Protein AF-A0A380RDN2-F1 (afdb_monomer_lite)

Foldseek 3Di:
DFFACLLVVLLVLLVVLLVPDDDQFDDVCNLVLVLLVLVLNLVSLVCRVCVVVVHDPLVVSLVSLVVSCVVVVPVLSVVVNVCSVVRVVCSQTDDDDPVLSVLLSVLSNVLSVVLSVLSVDRNSSVVNSLSSQLNNCSSLLNDGPPPSDDDHRDHSVVSNVSSVVSDDPVVCVVRVVVRD

Sequence (180 aa):
MDISYYYHILGNGIVFAKGSQEGRRWKPGEQNRLNAEIVLWSGMIRHIEAEIKGEDNAEEFFEELRDVTYKYRLPYYLKICNMKDDLMIAYPSTECKKEDTDKINDLLRNLLSDLSIAVIDKGGKDQAYRILNVMHNLPKAFYGKDILGGTGRITVQEALEYASLSMTPEMKEKYIDSTF

pLDDT: mean 87.72, std 11.03, range [49.75, 97.75]

Radius of gyration: 15.7 Å; chains: 1; bounding box: 39×27×42 Å

Structure (mmCIF, N/CA/C/O backbone):
data_AF-A0A380RDN2-F1
#
_entry.id   AF-A0A380RDN2-F1
#
loop_
_atom_site.group_PDB
_atom_site.id
_atom_site.type_symbol
_atom_site.label_atom_id
_atom_site.label_alt_id
_atom_site.label_comp_id
_atom_site.label_asym_id
_atom_site.label_entity_id
_atom_site.label_seq_id
_atom_site.pdbx_PDB_ins_code
_atom_site.Cartn_x
_atom_site.Cartn_y
_atom_site.Cartn_z
_atom_site.occupancy
_atom_site.B_iso_or_equiv
_atom_site.auth_seq_id
_atom_site.auth_comp_id
_atom_site.auth_asym_id
_atom_site.auth_atom_id
_atom_site.pdbx_PDB_model_num
ATOM 1 N N . MET A 1 1 ? 15.759 -0.520 -14.317 1.00 51.31 1 MET A N 1
ATOM 2 C CA . MET A 1 1 ? 14.629 -1.387 -13.931 1.00 51.31 1 MET A CA 1
ATOM 3 C C . MET A 1 1 ? 13.392 -0.577 -14.211 1.00 51.31 1 MET A C 1
ATOM 5 O O . MET A 1 1 ? 13.302 0.513 -13.662 1.00 51.31 1 MET A O 1
ATOM 9 N N . ASP A 1 2 ? 12.543 -1.050 -15.113 1.00 57.16 2 ASP A N 1
ATOM 10 C CA . ASP A 1 2 ? 11.291 -0.379 -15.452 1.00 57.16 2 ASP A CA 1
ATOM 11 C C . ASP A 1 2 ? 10.238 -0.808 -14.433 1.00 57.16 2 ASP A C 1
ATOM 13 O O . ASP A 1 2 ? 10.188 -1.977 -14.064 1.00 57.16 2 ASP A O 1
ATOM 17 N N . ILE A 1 3 ? 9.474 0.143 -13.904 1.00 57.75 3 ILE A N 1
ATOM 18 C CA . ILE A 1 3 ? 8.598 -0.088 -12.757 1.00 57.75 3 ILE A CA 1
ATOM 19 C C . ILE A 1 3 ? 7.138 -0.032 -13.194 1.00 57.75 3 ILE A C 1
ATOM 21 O O . ILE A 1 3 ? 6.730 0.888 -13.890 1.00 57.75 3 ILE A O 1
ATOM 25 N N . SER A 1 4 ? 6.341 -0.998 -12.752 1.00 70.88 4 SER A N 1
ATOM 26 C CA . SER A 1 4 ? 4.961 -1.179 -13.193 1.00 70.88 4 SER A CA 1
ATOM 27 C C . SER A 1 4 ? 3.911 -0.270 -12.553 1.00 70.88 4 SER A C 1
ATOM 29 O O . SER A 1 4 ? 4.092 0.377 -11.516 1.00 70.88 4 SER A O 1
ATOM 31 N N . TYR A 1 5 ? 2.738 -0.283 -13.188 1.00 82.62 5 TYR A N 1
ATOM 32 C CA . TYR A 1 5 ? 1.473 0.249 -12.701 1.00 82.62 5 TYR A CA 1
ATOM 33 C C . TYR A 1 5 ? 1.076 -0.276 -11.304 1.00 82.62 5 TYR A C 1
ATOM 35 O O . TYR A 1 5 ? 0.246 0.360 -10.651 1.00 82.62 5 TYR A O 1
ATOM 43 N N . TYR A 1 6 ? 1.671 -1.364 -10.793 1.00 88.94 6 TYR A N 1
ATOM 44 C CA . TYR A 1 6 ? 1.396 -1.887 -9.445 1.00 88.94 6 TYR A CA 1
ATOM 45 C C . TYR A 1 6 ? 1.559 -0.832 -8.342 1.00 88.94 6 TYR A C 1
ATOM 47 O O . TYR A 1 6 ? 0.671 -0.693 -7.501 1.00 88.94 6 TYR A O 1
ATOM 55 N N . TYR A 1 7 ? 2.630 -0.027 -8.359 1.00 89.00 7 TYR A N 1
ATOM 56 C CA . TYR A 1 7 ? 2.825 1.020 -7.344 1.00 89.00 7 TYR A CA 1
ATOM 57 C C . TYR A 1 7 ? 1.771 2.123 -7.431 1.00 89.00 7 TYR A C 1
ATOM 59 O O . TYR A 1 7 ? 1.328 2.630 -6.398 1.00 89.00 7 TYR A O 1
ATOM 67 N N . HIS A 1 8 ? 1.330 2.472 -8.643 1.00 87.50 8 HIS A N 1
ATOM 68 C CA . HIS A 1 8 ? 0.244 3.434 -8.849 1.00 87.50 8 HIS A CA 1
ATOM 69 C C . HIS A 1 8 ? -1.072 2.912 -8.280 1.00 87.50 8 HIS A C 1
ATOM 71 O O . HIS A 1 8 ? -1.784 3.649 -7.591 1.00 87.50 8 HIS A O 1
ATOM 77 N N . ILE A 1 9 ? -1.392 1.641 -8.534 1.00 90.62 9 ILE A N 1
ATOM 78 C CA . ILE A 1 9 ? -2.600 1.010 -8.000 1.00 90.62 9 ILE A CA 1
ATOM 79 C C . ILE A 1 9 ? -2.522 0.940 -6.470 1.00 90.62 9 ILE A C 1
ATOM 81 O O . ILE A 1 9 ? -3.471 1.363 -5.805 1.00 90.62 9 ILE A O 1
ATOM 85 N N . LEU A 1 10 ? -1.391 0.484 -5.921 1.00 92.88 10 LEU A N 1
ATOM 86 C CA . LEU A 1 10 ? -1.145 0.382 -4.482 1.00 92.88 10 LEU A CA 1
ATOM 87 C C . LEU A 1 10 ? -1.293 1.738 -3.787 1.00 92.88 10 LEU A C 1
ATOM 89 O O . LEU A 1 10 ? -2.063 1.873 -2.837 1.00 92.88 10 LEU A O 1
ATOM 93 N N . GLY A 1 11 ? -0.585 2.757 -4.278 1.00 91.12 11 GLY A N 1
ATOM 94 C CA . GLY A 1 11 ? -0.587 4.088 -3.682 1.00 91.12 11 GLY A CA 1
ATOM 95 C C . GLY A 1 11 ? -1.978 4.708 -3.662 1.00 91.12 11 GLY A C 1
ATOM 96 O O . GLY A 1 11 ? -2.429 5.175 -2.618 1.00 91.12 11 GLY A O 1
ATOM 97 N N . ASN A 1 12 ? -2.709 4.650 -4.774 1.00 89.50 12 ASN A N 1
ATOM 98 C CA . ASN A 1 12 ? -4.087 5.133 -4.798 1.00 89.50 12 ASN A CA 1
ATOM 99 C C . ASN A 1 12 ? -5.014 4.312 -3.890 1.00 89.50 12 ASN A C 1
ATOM 101 O O . ASN A 1 12 ? -5.820 4.905 -3.176 1.00 89.50 12 ASN A O 1
ATOM 105 N N . GLY A 1 13 ? -4.891 2.980 -3.874 1.00 93.00 13 GLY A N 1
ATOM 106 C CA . GLY A 1 13 ? -5.657 2.111 -2.977 1.00 93.00 13 GLY A CA 1
ATOM 107 C C . GLY A 1 13 ? -5.516 2.530 -1.513 1.00 93.00 13 GLY A C 1
ATOM 108 O O . GLY A 1 13 ? -6.515 2.737 -0.821 1.00 93.00 13 GLY A O 1
ATOM 109 N N . ILE A 1 14 ? -4.278 2.785 -1.078 1.00 94.38 14 ILE A N 1
ATOM 110 C CA . ILE A 1 14 ? -3.972 3.313 0.257 1.00 94.38 14 ILE A CA 1
ATOM 111 C C . ILE A 1 14 ? -4.623 4.684 0.473 1.00 94.38 14 ILE A C 1
ATOM 113 O O . ILE A 1 14 ? -5.242 4.897 1.515 1.00 94.38 14 ILE A O 1
ATOM 117 N N . VAL A 1 15 ? -4.532 5.613 -0.490 1.00 91.56 15 VAL A N 1
ATOM 118 C CA . VAL A 1 15 ? -5.159 6.945 -0.377 1.00 91.56 15 VAL A CA 1
ATOM 119 C C . VAL A 1 15 ? -6.676 6.839 -0.191 1.00 91.56 15 VAL A C 1
ATOM 121 O O . VAL A 1 15 ? -7.224 7.492 0.702 1.00 91.56 15 VAL A O 1
ATOM 124 N N . PHE A 1 16 ? -7.355 6.011 -0.988 1.00 90.88 16 PHE A N 1
ATOM 125 C CA . PHE A 1 16 ? -8.801 5.809 -0.875 1.00 90.88 16 PHE A CA 1
ATOM 126 C C . PHE A 1 16 ? -9.183 5.176 0.462 1.00 90.88 16 PHE A C 1
ATOM 128 O O . PHE A 1 16 ? -10.088 5.674 1.136 1.00 90.88 16 PHE A O 1
ATOM 135 N N . ALA A 1 17 ? -8.477 4.124 0.880 1.00 92.81 17 ALA A N 1
ATOM 136 C CA . ALA A 1 17 ? -8.725 3.478 2.161 1.00 92.81 17 ALA A CA 1
ATOM 137 C C . ALA A 1 17 ? -8.520 4.456 3.321 1.00 92.81 17 ALA A C 1
ATOM 139 O O . ALA A 1 17 ? -9.406 4.601 4.159 1.00 92.81 17 ALA A O 1
ATOM 140 N N . LYS A 1 18 ? -7.415 5.204 3.327 1.00 91.50 18 LYS A N 1
ATOM 141 C CA . LYS A 1 18 ? -7.112 6.233 4.328 1.00 91.50 18 LYS A CA 1
ATOM 142 C C . LYS A 1 18 ? -8.202 7.304 4.416 1.00 91.50 18 LYS A C 1
ATOM 144 O O . LYS A 1 18 ? -8.614 7.670 5.512 1.00 91.50 18 LYS A O 1
ATOM 149 N N . GLY A 1 19 ? -8.689 7.783 3.270 1.00 88.06 19 GLY A N 1
ATOM 150 C CA . GLY A 1 19 ? -9.759 8.782 3.194 1.00 88.06 19 GLY A CA 1
ATOM 151 C C . GLY A 1 19 ? -11.127 8.279 3.665 1.00 88.06 19 GLY A C 1
ATOM 152 O O . GLY A 1 19 ? -12.013 9.089 3.916 1.00 88.06 19 GLY A O 1
ATOM 153 N N . SER A 1 20 ? -11.299 6.962 3.821 1.00 87.12 20 SER A N 1
ATOM 154 C CA . SER A 1 20 ? -12.549 6.352 4.290 1.00 87.12 20 SER A CA 1
ATOM 155 C C . SER A 1 20 ? -12.692 6.297 5.818 1.00 87.12 20 SER A C 1
ATOM 157 O O . SER A 1 20 ? -13.681 5.755 6.318 1.00 87.12 20 SER A O 1
ATOM 159 N N . GLN A 1 21 ? -11.737 6.863 6.574 1.00 89.31 21 GLN A N 1
ATOM 160 C CA . GLN A 1 21 ? -11.800 6.872 8.034 1.00 89.31 21 GLN A CA 1
ATOM 161 C C . GLN A 1 21 ? -13.020 7.647 8.532 1.00 89.31 21 GLN A C 1
ATOM 163 O O . GLN A 1 21 ? -13.050 8.875 8.538 1.00 89.31 21 GLN A O 1
ATOM 168 N N . GLU A 1 22 ? -14.002 6.919 9.052 1.00 85.69 22 GLU A N 1
ATOM 169 C CA . GLU A 1 22 ? -15.177 7.518 9.674 1.00 85.69 22 GLU A CA 1
ATOM 170 C C . GLU A 1 22 ? -15.395 6.987 11.088 1.00 85.69 22 GLU A C 1
ATOM 172 O O . GLU A 1 22 ? -15.628 5.793 11.291 1.00 85.69 22 GLU A O 1
ATOM 177 N N . GLY A 1 23 ? -15.360 7.892 12.068 1.00 88.44 23 GLY A N 1
ATOM 178 C CA . GLY A 1 23 ? -15.544 7.564 13.480 1.00 88.44 23 GLY A CA 1
ATOM 179 C C . GLY A 1 23 ? -14.433 6.681 14.065 1.00 88.44 23 GLY A C 1
ATOM 180 O O . GLY A 1 23 ? -13.505 6.254 13.384 1.00 88.44 23 GLY A O 1
ATOM 181 N N . ARG A 1 24 ? -14.542 6.395 15.368 1.00 87.88 24 ARG A N 1
ATOM 182 C CA . ARG A 1 24 ? -13.543 5.605 16.121 1.00 87.88 24 ARG A CA 1
ATOM 183 C C . ARG A 1 24 ? -13.769 4.094 16.073 1.00 87.88 24 ARG A C 1
ATOM 185 O O . ARG A 1 24 ? -12.909 3.323 16.472 1.00 87.88 24 ARG A O 1
ATOM 192 N N . ARG A 1 25 ? -14.954 3.656 15.643 1.00 90.19 25 ARG A N 1
ATOM 193 C CA . ARG A 1 25 ? -15.336 2.238 15.585 1.00 90.19 25 ARG A CA 1
ATOM 194 C C . ARG A 1 25 ? -15.445 1.781 14.144 1.00 90.19 25 ARG A C 1
ATOM 196 O O . ARG A 1 25 ? -15.769 2.575 13.262 1.00 90.19 25 ARG A O 1
ATOM 203 N N . TRP A 1 26 ? -15.201 0.499 13.922 1.00 93.69 26 TRP A N 1
ATOM 204 C CA . TRP A 1 26 ? -15.409 -0.143 12.634 1.00 93.69 26 TRP A CA 1
ATOM 205 C C . TRP A 1 26 ? -16.878 -0.081 12.218 1.00 93.69 26 TRP A C 1
ATOM 207 O O . TRP A 1 26 ? -17.770 -0.444 12.990 1.00 93.69 26 TRP A O 1
ATOM 217 N N . LYS A 1 27 ? -17.137 0.366 10.991 1.00 91.75 27 LYS A N 1
ATOM 218 C CA . LYS A 1 27 ? -18.449 0.209 10.368 1.00 91.75 27 LYS A CA 1
ATOM 219 C C . LYS A 1 27 ? -18.661 -1.253 9.956 1.00 91.75 27 LYS A C 1
ATOM 221 O O . LYS A 1 27 ? -17.687 -1.959 9.674 1.00 91.75 27 LYS A O 1
ATOM 226 N N . PRO A 1 28 ? -19.919 -1.719 9.867 1.00 88.25 28 PRO A N 1
ATOM 227 C CA . PRO A 1 28 ? -20.215 -3.043 9.333 1.00 88.25 28 PRO A CA 1
ATOM 228 C C . PRO A 1 28 ? -19.543 -3.262 7.971 1.00 88.25 28 PRO A C 1
ATOM 230 O O . PRO A 1 28 ? -19.697 -2.453 7.060 1.00 88.25 28 PRO A O 1
ATOM 233 N N . GLY A 1 29 ? -18.766 -4.340 7.849 1.00 89.88 29 GLY A N 1
ATOM 234 C CA . GLY A 1 29 ? -18.061 -4.704 6.616 1.00 89.88 29 GLY A CA 1
ATOM 235 C C . GLY A 1 29 ? -16.766 -3.933 6.329 1.00 89.88 29 GLY A C 1
ATOM 236 O O . GLY A 1 29 ? -16.000 -4.384 5.484 1.00 89.88 29 GLY A O 1
ATOM 237 N N . GLU A 1 30 ? -16.467 -2.841 7.043 1.00 93.44 30 GLU A N 1
ATOM 238 C CA . GLU A 1 30 ? -15.243 -2.046 6.842 1.00 93.44 30 GLU A CA 1
ATOM 239 C C . GLU A 1 30 ? -13.983 -2.874 7.100 1.00 93.44 30 GLU A C 1
ATOM 241 O O . GLU A 1 30 ? -13.085 -2.875 6.263 1.00 93.44 30 GLU A O 1
ATOM 246 N N . GLN A 1 31 ? -13.954 -3.626 8.208 1.00 93.94 31 GLN A N 1
ATOM 247 C CA . GLN A 1 31 ? -12.843 -4.528 8.534 1.00 93.94 31 GLN A CA 1
ATOM 248 C C . GLN A 1 31 ? -12.632 -5.574 7.442 1.00 93.94 31 GLN A C 1
ATOM 250 O O . GLN A 1 31 ? -11.523 -5.738 6.954 1.00 93.94 31 GLN A O 1
ATOM 255 N N . ASN A 1 32 ? -13.700 -6.256 7.020 1.00 94.31 32 ASN A N 1
ATOM 256 C CA . ASN A 1 32 ? -13.610 -7.324 6.021 1.00 94.31 32 ASN A CA 1
ATOM 257 C C . ASN A 1 32 ? -13.143 -6.795 4.660 1.00 94.31 32 ASN A C 1
ATOM 259 O O . ASN A 1 32 ? -12.331 -7.438 3.994 1.00 94.31 32 ASN A O 1
ATOM 263 N N . ARG A 1 33 ? -13.648 -5.620 4.265 1.00 95.62 33 ARG A N 1
ATOM 264 C CA . ARG A 1 33 ? -13.226 -4.910 3.056 1.00 95.62 33 ARG A CA 1
ATOM 265 C C . ARG A 1 33 ? -11.744 -4.562 3.131 1.00 95.62 33 ARG A C 1
ATOM 267 O O . ARG A 1 33 ? -10.997 -4.963 2.248 1.00 95.62 33 ARG A O 1
ATOM 274 N N . LEU A 1 34 ? -11.326 -3.866 4.189 1.00 96.06 34 LEU A N 1
ATOM 275 C CA . LEU A 1 34 ? -9.943 -3.424 4.348 1.00 96.06 34 LEU A CA 1
ATOM 276 C C . LEU A 1 34 ? -8.985 -4.617 4.450 1.00 96.06 34 LEU A C 1
ATOM 278 O O . LEU A 1 34 ? -7.930 -4.600 3.835 1.00 96.06 34 LEU A O 1
ATOM 282 N N . ASN A 1 35 ? -9.379 -5.692 5.135 1.00 95.88 35 ASN A N 1
ATOM 283 C CA . ASN A 1 35 ? -8.605 -6.930 5.192 1.00 95.88 35 ASN A CA 1
ATOM 284 C C . ASN A 1 35 ? -8.393 -7.549 3.801 1.00 95.88 35 ASN A C 1
ATOM 286 O O . ASN A 1 35 ? -7.296 -7.993 3.485 1.00 95.88 35 ASN A O 1
ATOM 290 N N . ALA A 1 36 ? -9.419 -7.553 2.946 1.00 96.38 36 ALA A N 1
ATOM 291 C CA . ALA A 1 36 ? -9.275 -8.043 1.577 1.00 96.38 36 ALA A CA 1
ATOM 292 C C . ALA A 1 36 ? -8.371 -7.145 0.721 1.00 96.38 36 ALA A C 1
ATOM 294 O O . ALA A 1 36 ? -7.580 -7.656 -0.067 1.00 96.38 36 ALA A O 1
ATOM 295 N N . GLU A 1 37 ? -8.444 -5.824 0.901 1.00 96.81 37 GLU A N 1
ATOM 296 C CA . GLU A 1 37 ? -7.511 -4.903 0.247 1.00 96.81 37 GLU A CA 1
ATOM 297 C C . GLU A 1 37 ? -6.070 -5.109 0.721 1.00 96.81 37 GLU A C 1
ATOM 299 O O . GLU A 1 37 ? -5.168 -5.118 -0.104 1.00 96.81 37 GLU A O 1
ATOM 304 N N . ILE A 1 38 ? -5.837 -5.355 2.013 1.00 97.06 38 ILE A N 1
ATOM 305 C CA . ILE A 1 38 ? -4.498 -5.648 2.554 1.00 97.06 38 ILE A CA 1
ATOM 306 C C . ILE A 1 38 ? -3.911 -6.914 1.931 1.00 97.06 38 ILE A C 1
ATOM 308 O O . ILE A 1 38 ? -2.729 -6.934 1.583 1.00 97.06 38 ILE A O 1
ATOM 312 N N . VAL A 1 39 ? -4.722 -7.962 1.765 1.00 96.50 39 VAL A N 1
ATOM 313 C CA . VAL A 1 39 ? -4.302 -9.188 1.070 1.00 96.50 39 VAL A CA 1
ATOM 314 C C . VAL A 1 39 ? -3.912 -8.877 -0.374 1.00 96.50 39 VAL A C 1
ATOM 316 O O . VAL A 1 39 ? -2.831 -9.274 -0.804 1.00 96.50 39 VAL A O 1
ATOM 319 N N . LEU A 1 40 ? -4.741 -8.113 -1.089 1.00 96.69 40 LEU A N 1
ATOM 320 C CA . LEU A 1 40 ? -4.465 -7.686 -2.460 1.00 96.69 40 LEU A CA 1
ATOM 321 C C . LEU A 1 40 ? -3.172 -6.853 -2.552 1.00 96.69 40 LEU A C 1
ATOM 323 O O . LEU A 1 40 ? -2.323 -7.123 -3.394 1.00 96.69 40 LEU A O 1
ATOM 327 N N . TRP A 1 41 ? -2.979 -5.869 -1.672 1.00 97.25 41 TRP A N 1
ATOM 328 C CA . TRP A 1 41 ? -1.773 -5.033 -1.622 1.00 97.25 41 TRP A CA 1
ATOM 329 C C . TRP A 1 41 ? -0.517 -5.835 -1.285 1.00 97.25 41 TRP A C 1
ATOM 331 O O . TRP A 1 41 ? 0.546 -5.584 -1.847 1.00 97.25 41 TRP A O 1
ATOM 341 N N . SER A 1 42 ? -0.635 -6.830 -0.406 1.00 95.69 42 SER A N 1
ATOM 342 C CA . SER A 1 42 ? 0.468 -7.752 -0.116 1.00 95.69 42 SER A CA 1
ATOM 343 C C . SER A 1 42 ? 0.802 -8.608 -1.342 1.00 95.69 42 SER A C 1
ATOM 345 O O . SER A 1 42 ? 1.975 -8.859 -1.613 1.00 95.69 42 SER A O 1
ATOM 347 N N . GLY A 1 43 ? -0.214 -9.006 -2.116 1.00 93.88 43 GLY A N 1
ATOM 348 C CA . GLY A 1 43 ? -0.058 -9.626 -3.432 1.00 93.88 43 GLY A CA 1
ATOM 349 C C . GLY A 1 43 ? 0.656 -8.719 -4.434 1.00 93.88 43 GLY A C 1
ATOM 350 O O . GLY A 1 43 ? 1.593 -9.173 -5.079 1.00 93.88 43 GLY A O 1
ATOM 351 N N . MET A 1 44 ? 0.312 -7.425 -4.495 1.00 92.88 44 MET A N 1
ATOM 352 C CA . MET A 1 44 ? 0.979 -6.456 -5.382 1.00 92.88 44 MET A CA 1
ATOM 353 C C . MET A 1 44 ? 2.489 -6.393 -5.153 1.00 92.88 44 MET A C 1
ATOM 355 O O . MET A 1 44 ? 3.235 -6.348 -6.124 1.00 92.88 44 MET A O 1
ATOM 359 N N . ILE A 1 45 ? 2.957 -6.425 -3.898 1.00 92.31 45 ILE A N 1
ATOM 360 C CA . ILE A 1 45 ? 4.402 -6.457 -3.616 1.00 92.31 45 ILE A CA 1
ATOM 361 C C . ILE A 1 45 ? 5.052 -7.710 -4.213 1.00 92.31 45 ILE A C 1
ATOM 363 O O . ILE A 1 45 ? 6.122 -7.609 -4.805 1.00 92.31 45 ILE A O 1
ATOM 367 N N . ARG A 1 46 ? 4.396 -8.875 -4.137 1.00 91.00 46 ARG A N 1
ATOM 368 C CA . ARG A 1 46 ? 4.907 -10.107 -4.763 1.00 91.00 46 ARG A CA 1
ATOM 369 C C . ARG A 1 46 ? 4.939 -10.006 -6.287 1.00 91.00 46 ARG A C 1
ATOM 371 O O . ARG A 1 46 ? 5.918 -10.426 -6.893 1.00 91.00 46 ARG A O 1
ATOM 378 N N . HIS A 1 47 ? 3.899 -9.432 -6.892 1.00 90.50 47 HIS A N 1
ATOM 379 C CA . HIS A 1 47 ? 3.830 -9.216 -8.342 1.00 90.50 47 HIS A CA 1
ATOM 380 C C . HIS A 1 47 ? 4.925 -8.261 -8.827 1.00 90.50 47 HIS A C 1
ATOM 382 O O . HIS A 1 47 ? 5.571 -8.540 -9.831 1.00 90.50 47 HIS A O 1
ATOM 388 N N . ILE A 1 48 ? 5.216 -7.200 -8.065 1.00 88.00 48 ILE A N 1
ATOM 389 C CA . ILE A 1 48 ? 6.361 -6.315 -8.320 1.00 88.00 48 ILE A CA 1
ATOM 390 C C . ILE A 1 48 ? 7.671 -7.113 -8.301 1.00 88.00 48 ILE A C 1
ATOM 392 O O . ILE A 1 48 ? 8.487 -6.987 -9.206 1.00 88.00 48 ILE A O 1
ATOM 396 N N . GLU A 1 49 ? 7.895 -7.956 -7.294 1.00 87.25 49 GLU A N 1
ATOM 397 C CA . GLU A 1 49 ? 9.130 -8.744 -7.195 1.00 87.25 49 GLU A CA 1
ATOM 398 C C . GLU A 1 49 ? 9.290 -9.790 -8.301 1.00 87.25 49 GLU A C 1
ATOM 400 O O . GLU A 1 49 ? 10.416 -10.061 -8.722 1.00 87.25 49 GLU A O 1
ATOM 405 N N . ALA A 1 50 ? 8.186 -10.389 -8.747 1.00 88.00 50 ALA A N 1
ATOM 406 C CA . ALA A 1 50 ? 8.157 -11.307 -9.880 1.00 88.00 50 ALA A CA 1
ATOM 407 C C . ALA A 1 50 ? 8.512 -10.569 -11.182 1.00 88.00 50 ALA A C 1
ATOM 409 O O . ALA A 1 50 ? 9.422 -10.979 -11.903 1.00 88.00 50 ALA A O 1
ATOM 410 N N . GLU A 1 51 ? 7.902 -9.408 -11.417 1.00 84.25 51 GLU A N 1
ATOM 411 C CA . GLU A 1 51 ? 8.175 -8.583 -12.596 1.00 84.25 51 GLU A CA 1
ATOM 412 C C . GLU A 1 51 ? 9.634 -8.115 -12.652 1.00 84.25 51 GLU A C 1
ATOM 414 O O . GLU A 1 51 ? 10.274 -8.175 -13.702 1.00 84.25 51 GLU A O 1
ATOM 419 N N . ILE A 1 52 ? 10.218 -7.746 -11.507 1.00 81.38 52 ILE A N 1
ATOM 420 C CA . ILE A 1 52 ? 11.643 -7.398 -11.395 1.00 81.38 52 ILE A CA 1
ATOM 421 C C . ILE A 1 52 ? 12.557 -8.556 -11.838 1.00 81.38 52 ILE A C 1
ATOM 423 O O . ILE A 1 52 ? 13.660 -8.318 -12.337 1.00 81.38 52 ILE A O 1
ATOM 427 N N . LYS A 1 53 ? 12.115 -9.807 -11.670 1.00 84.94 53 LYS A N 1
ATOM 428 C CA . LYS A 1 53 ? 12.825 -11.016 -12.120 1.00 84.94 53 LYS A CA 1
ATOM 429 C C . LYS A 1 53 ? 12.520 -11.388 -13.577 1.00 84.94 53 LYS A C 1
ATOM 431 O O . LYS A 1 53 ? 13.120 -12.334 -14.083 1.00 84.94 53 LYS A O 1
ATOM 436 N N . GLY A 1 54 ? 11.649 -10.639 -14.255 1.00 83.31 54 GLY A N 1
ATOM 437 C CA . GLY A 1 54 ? 11.218 -10.894 -15.629 1.00 83.31 54 GLY A CA 1
ATOM 438 C C . GLY A 1 54 ? 10.046 -11.871 -15.749 1.00 83.31 54 GLY A C 1
ATOM 439 O O . GLY A 1 54 ? 9.836 -12.421 -16.827 1.00 83.31 54 GLY A O 1
ATOM 440 N N . GLU A 1 55 ? 9.306 -12.112 -14.665 1.00 85.81 55 GLU A N 1
ATOM 441 C CA . GLU A 1 55 ? 8.098 -12.942 -14.660 1.00 85.81 55 GLU A CA 1
ATOM 442 C C . GLU A 1 55 ? 6.854 -12.061 -14.869 1.00 85.81 55 GLU A C 1
ATOM 444 O O . GLU A 1 55 ? 6.660 -11.080 -14.152 1.00 85.81 55 GLU A O 1
ATOM 449 N N . ASP A 1 56 ? 6.004 -12.404 -15.842 1.00 82.88 56 ASP A N 1
ATOM 450 C CA . ASP A 1 56 ? 4.747 -11.691 -16.103 1.00 82.88 56 ASP A CA 1
ATOM 451 C C . ASP A 1 56 ? 3.559 -12.429 -15.472 1.00 82.88 56 ASP A C 1
ATOM 453 O O . ASP A 1 56 ? 3.110 -13.456 -15.982 1.00 82.88 56 ASP A O 1
ATOM 457 N N . ASN A 1 57 ? 3.049 -11.870 -14.372 1.00 86.38 57 ASN A N 1
ATOM 458 C CA . ASN A 1 57 ? 1.860 -12.351 -13.659 1.00 86.38 57 ASN A CA 1
ATOM 459 C C . ASN A 1 57 ? 0.708 -11.326 -13.706 1.00 86.38 57 ASN A C 1
ATOM 461 O O . ASN A 1 57 ? -0.169 -11.319 -12.839 1.00 86.38 57 ASN A O 1
ATOM 465 N N . ALA A 1 58 ? 0.692 -10.440 -14.710 1.00 87.38 58 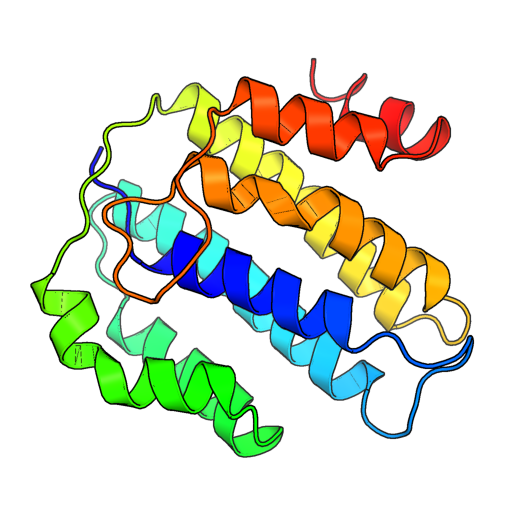ALA A N 1
ATOM 466 C CA . ALA A 1 58 ? -0.308 -9.378 -14.822 1.00 87.38 58 ALA A CA 1
ATOM 467 C C . ALA A 1 58 ? -1.747 -9.917 -14.842 1.00 87.38 58 ALA A C 1
ATOM 469 O O . ALA A 1 58 ? -2.625 -9.366 -14.179 1.00 87.38 58 ALA A O 1
ATOM 470 N N . GLU A 1 59 ? -2.000 -11.002 -15.580 1.00 90.62 59 GLU A N 1
ATOM 471 C CA . GLU A 1 59 ? -3.331 -11.619 -15.657 1.00 90.62 59 GLU A CA 1
ATOM 472 C C . GLU A 1 59 ? -3.835 -12.080 -14.287 1.00 90.62 59 GLU A C 1
ATOM 474 O O . GLU A 1 59 ? -4.936 -11.700 -13.887 1.00 90.62 59 GLU A O 1
ATOM 479 N N . GLU A 1 60 ? -3.003 -12.814 -13.542 1.00 92.25 60 GLU A N 1
ATOM 480 C CA . GLU A 1 60 ? -3.321 -13.282 -12.188 1.00 92.25 60 GLU A CA 1
ATOM 481 C C . GLU A 1 60 ? -3.654 -12.099 -11.271 1.00 92.25 60 GLU A C 1
ATOM 483 O O . GLU A 1 60 ? -4.692 -12.087 -10.607 1.00 92.25 60 GLU A O 1
ATOM 488 N N . PHE A 1 61 ? -2.834 -11.045 -11.296 1.00 93.12 61 PHE A N 1
ATOM 489 C CA . PHE A 1 61 ? -3.102 -9.837 -10.522 1.00 93.12 61 PHE A CA 1
ATOM 490 C C . PHE A 1 61 ? -4.453 -9.192 -10.874 1.00 93.12 61 PHE A C 1
ATOM 492 O O . PHE A 1 61 ? -5.204 -8.782 -9.984 1.00 93.12 61 PHE A O 1
ATOM 499 N N . PHE A 1 62 ? -4.785 -9.064 -12.162 1.00 94.12 62 PHE A N 1
ATOM 500 C CA . PHE A 1 62 ? -6.048 -8.447 -12.573 1.00 94.12 62 PHE A CA 1
ATOM 501 C C . PHE A 1 62 ? -7.266 -9.316 -12.232 1.00 94.12 62 PHE A C 1
ATOM 503 O O . PHE A 1 62 ? -8.347 -8.763 -12.001 1.00 94.12 62 PHE A O 1
ATOM 510 N N . GLU A 1 63 ? -7.121 -10.638 -12.161 1.00 95.19 63 GLU A N 1
ATOM 511 C CA . GLU A 1 63 ? -8.145 -11.536 -11.618 1.00 95.19 63 GLU A CA 1
ATOM 512 C C . GLU A 1 63 ? -8.352 -11.294 -10.116 1.00 95.19 63 GLU A C 1
ATOM 514 O O . GLU A 1 63 ? -9.475 -10.989 -9.701 1.00 95.19 63 GLU A O 1
ATOM 519 N N . GLU A 1 64 ? -7.276 -11.284 -9.318 1.00 95.31 64 GLU A N 1
ATOM 520 C CA . GLU A 1 64 ? -7.327 -10.965 -7.881 1.00 95.31 64 GLU A CA 1
ATOM 521 C C . GLU A 1 64 ? -7.968 -9.585 -7.626 1.00 95.31 64 GLU A C 1
ATOM 523 O O . GLU A 1 64 ? -8.829 -9.418 -6.750 1.00 95.31 64 GLU A O 1
ATOM 528 N N . LEU A 1 65 ? -7.586 -8.581 -8.423 1.00 96.06 65 LEU A N 1
ATOM 529 C CA . LEU A 1 65 ? -8.125 -7.225 -8.353 1.00 96.06 65 LEU A CA 1
ATOM 530 C C . LEU A 1 65 ? -9.628 -7.209 -8.646 1.00 96.06 65 LEU A C 1
ATOM 532 O O . LEU A 1 65 ? -10.385 -6.566 -7.909 1.00 96.06 65 LEU A O 1
ATOM 536 N N . ARG A 1 66 ? -10.085 -7.902 -9.698 1.00 96.69 66 ARG A N 1
ATOM 537 C CA . ARG A 1 66 ? -11.511 -7.989 -10.059 1.00 96.69 66 ARG A CA 1
ATOM 538 C C . ARG A 1 66 ? -12.321 -8.639 -8.947 1.00 96.69 66 ARG A C 1
ATOM 540 O O . ARG A 1 66 ? -13.362 -8.093 -8.578 1.00 96.69 66 ARG A O 1
ATOM 547 N N . ASP A 1 67 ? -11.834 -9.731 -8.374 1.00 96.00 67 ASP A N 1
ATOM 548 C CA . ASP A 1 67 ? -12.528 -10.453 -7.308 1.00 96.00 67 ASP A CA 1
ATOM 549 C C . ASP A 1 67 ? -12.783 -9.562 -6.089 1.00 96.00 67 ASP A C 1
ATOM 551 O O . ASP A 1 67 ? -13.921 -9.438 -5.616 1.00 96.00 67 ASP A O 1
ATOM 555 N N . VAL A 1 68 ? -11.749 -8.861 -5.613 1.00 96.25 68 VAL A N 1
ATOM 556 C CA . VAL A 1 68 ? -11.878 -7.916 -4.493 1.00 96.25 68 VAL A CA 1
ATOM 557 C C . VAL A 1 68 ? -12.788 -6.743 -4.870 1.00 96.25 68 VAL A C 1
ATOM 559 O O . VAL A 1 68 ? -13.658 -6.348 -4.083 1.00 96.25 68 VAL A O 1
ATOM 562 N N . THR A 1 69 ? -12.641 -6.219 -6.089 1.00 96.25 69 THR A N 1
ATOM 563 C CA . THR A 1 69 ? -13.432 -5.096 -6.610 1.00 96.25 69 THR A CA 1
ATOM 564 C C . THR A 1 69 ? -14.923 -5.395 -6.612 1.00 96.25 69 THR A C 1
ATOM 566 O O . THR A 1 69 ? -15.707 -4.592 -6.100 1.00 96.25 69 THR A O 1
ATOM 569 N N . TYR A 1 70 ? -15.333 -6.536 -7.166 1.00 95.50 70 TYR A N 1
ATOM 570 C CA . TYR A 1 70 ? -16.743 -6.901 -7.276 1.00 95.50 70 TYR A CA 1
ATOM 571 C C . TYR A 1 70 ? -17.340 -7.284 -5.925 1.00 95.50 70 TYR A C 1
ATOM 573 O O . TYR A 1 70 ? -18.444 -6.838 -5.600 1.00 95.50 70 TYR A O 1
ATOM 581 N N . LYS A 1 71 ? -16.597 -8.034 -5.102 1.00 96.31 71 LYS A N 1
ATOM 582 C CA . LYS A 1 71 ? -17.046 -8.457 -3.770 1.00 96.31 71 LYS A CA 1
ATOM 583 C C . LYS A 1 71 ? -17.404 -7.275 -2.871 1.00 96.31 71 LYS A C 1
ATOM 585 O O . LYS A 1 71 ? -18.407 -7.334 -2.161 1.00 96.31 71 LYS A O 1
ATOM 590 N N . TYR A 1 72 ? -16.613 -6.202 -2.913 1.00 94.75 72 TYR A N 1
ATOM 591 C CA . TYR A 1 72 ? -16.796 -5.033 -2.046 1.00 94.75 72 TYR A CA 1
ATOM 592 C C . TYR A 1 72 ? -17.271 -3.769 -2.767 1.00 94.75 72 TYR A C 1
ATOM 594 O O . TYR A 1 72 ? -17.390 -2.724 -2.129 1.00 94.75 72 TYR A O 1
ATOM 602 N N . ARG A 1 73 ? -17.582 -3.859 -4.066 1.00 93.19 73 ARG A N 1
ATOM 603 C CA . ARG A 1 73 ? -18.047 -2.748 -4.914 1.00 93.19 73 ARG A CA 1
ATOM 604 C C . ARG A 1 73 ? -17.126 -1.533 -4.823 1.00 93.19 73 ARG A C 1
ATOM 606 O O . ARG A 1 73 ? -17.558 -0.450 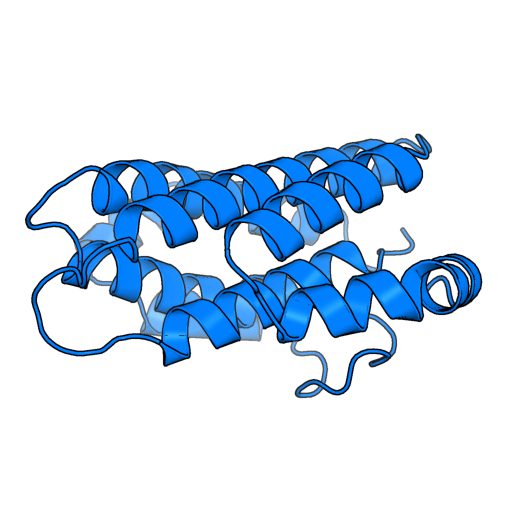-4.443 1.00 93.19 73 ARG A O 1
ATOM 613 N N . LEU A 1 74 ? -15.852 -1.726 -5.150 1.00 92.75 74 LEU A N 1
ATOM 614 C CA . LEU A 1 74 ? -14.821 -0.692 -5.042 1.00 92.75 74 LEU A CA 1
ATOM 615 C C . LEU A 1 74 ? -14.736 0.102 -6.360 1.00 92.75 74 LEU A C 1
ATOM 617 O O . LEU A 1 74 ? -14.069 -0.345 -7.293 1.00 92.75 74 LEU A O 1
ATOM 621 N N . PRO A 1 75 ? -15.393 1.274 -6.485 1.00 89.69 75 PRO A N 1
ATOM 622 C CA . PRO A 1 75 ? -15.510 1.974 -7.768 1.00 89.69 75 PRO A CA 1
ATOM 623 C C . PRO A 1 75 ? -14.156 2.424 -8.328 1.00 89.69 75 PRO A C 1
ATOM 625 O O . PRO A 1 75 ? -13.979 2.477 -9.542 1.00 89.69 75 PRO A O 1
ATOM 628 N N . TYR A 1 76 ? -13.190 2.712 -7.452 1.00 89.06 76 TYR A N 1
ATOM 629 C CA . TYR A 1 76 ? -11.838 3.071 -7.865 1.00 89.06 76 TYR A CA 1
ATOM 630 C C . TYR A 1 76 ? -11.129 1.913 -8.584 1.00 89.06 76 TYR A C 1
ATOM 632 O O . TYR A 1 76 ? -10.668 2.082 -9.711 1.00 89.06 76 TYR A O 1
ATOM 640 N N . TYR A 1 77 ? -11.092 0.722 -7.982 1.00 94.12 77 TYR A N 1
ATOM 641 C CA . TYR A 1 77 ? -10.490 -0.438 -8.639 1.00 94.12 77 TYR A CA 1
ATOM 642 C C . TYR A 1 77 ? -11.291 -0.893 -9.858 1.00 94.12 77 TYR A C 1
ATOM 644 O O . TYR A 1 77 ? -10.697 -1.355 -10.823 1.00 94.12 77 TYR A O 1
ATOM 652 N N . LEU A 1 78 ? -12.611 -0.676 -9.890 1.00 94.12 78 LEU A N 1
ATOM 653 C CA . LEU A 1 78 ? -13.407 -0.936 -11.091 1.00 94.12 78 LEU A CA 1
ATOM 654 C C . LEU A 1 78 ? -12.927 -0.100 -12.285 1.00 94.12 78 LEU A C 1
ATOM 656 O O . LEU A 1 78 ? -12.820 -0.624 -13.391 1.00 94.12 78 LEU A O 1
ATOM 660 N N . LYS A 1 79 ? -12.583 1.176 -12.064 1.00 91.19 79 LYS A N 1
ATOM 661 C CA . LYS A 1 79 ? -11.972 2.017 -13.102 1.00 91.19 79 LYS A CA 1
ATOM 662 C C . LYS A 1 79 ? -10.660 1.405 -13.603 1.00 91.19 79 LYS A C 1
ATOM 664 O O . LYS A 1 79 ? -10.464 1.335 -14.808 1.00 91.19 79 LYS A O 1
ATOM 669 N N . ILE A 1 80 ? -9.801 0.929 -12.701 1.00 91.62 80 ILE A N 1
ATOM 670 C CA . ILE A 1 80 ? -8.523 0.290 -13.058 1.00 91.62 80 ILE A CA 1
ATOM 671 C C . ILE A 1 80 ? -8.746 -0.999 -13.850 1.00 91.62 80 ILE A C 1
ATOM 673 O O . ILE A 1 80 ? -8.108 -1.193 -14.878 1.00 91.62 80 ILE A O 1
ATOM 677 N N . CYS A 1 81 ? -9.680 -1.852 -13.423 1.00 93.06 81 CYS A N 1
ATOM 678 C CA . CYS A 1 81 ? -10.044 -3.075 -14.138 1.00 93.06 81 CYS A CA 1
ATOM 679 C C . CYS A 1 81 ? -10.463 -2.793 -15.588 1.00 93.06 81 CYS A C 1
ATOM 681 O O . CYS A 1 81 ? -10.127 -3.569 -16.478 1.00 93.06 81 CYS A O 1
ATOM 683 N N . ASN A 1 82 ? -11.163 -1.679 -15.824 1.00 91.94 82 ASN A N 1
ATOM 684 C CA . ASN A 1 82 ? -11.584 -1.250 -17.160 1.00 91.94 82 ASN A CA 1
ATOM 685 C C . ASN A 1 82 ? -10.449 -0.627 -17.991 1.00 91.94 82 ASN A C 1
ATOM 687 O O . ASN A 1 82 ? -10.601 -0.488 -19.197 1.00 91.94 82 ASN A O 1
ATOM 691 N N . MET A 1 83 ? -9.336 -0.251 -17.357 1.00 89.31 83 MET A N 1
ATOM 692 C CA . MET A 1 83 ? -8.139 0.304 -18.000 1.00 89.31 83 MET A CA 1
ATOM 693 C C . MET A 1 83 ? -7.027 -0.742 -18.168 1.00 89.31 83 MET A C 1
ATOM 695 O O . MET A 1 83 ? -5.906 -0.376 -18.503 1.00 89.31 83 MET A O 1
ATOM 699 N N . LYS A 1 84 ? -7.303 -2.028 -17.907 1.00 89.94 84 LYS A N 1
ATOM 700 C CA . LYS A 1 84 ? -6.301 -3.105 -17.912 1.00 89.94 84 LYS A CA 1
ATOM 701 C C . LYS A 1 84 ? -5.405 -3.065 -19.154 1.00 89.94 84 LYS A C 1
ATOM 703 O O . LYS A 1 84 ? -4.189 -2.980 -19.015 1.00 89.94 84 LYS A O 1
ATOM 708 N N . ASP A 1 85 ? -6.007 -3.100 -20.340 1.00 87.06 85 ASP A N 1
ATOM 709 C CA . ASP A 1 85 ? -5.256 -3.194 -21.595 1.00 87.06 85 ASP A CA 1
ATOM 710 C C . ASP A 1 85 ? -4.386 -1.944 -21.811 1.00 87.06 85 ASP A C 1
ATOM 712 O O . ASP A 1 85 ? -3.212 -2.056 -22.160 1.00 87.06 85 ASP A O 1
ATOM 716 N N . ASP A 1 86 ? -4.913 -0.757 -21.494 1.00 84.50 86 ASP A N 1
ATOM 717 C CA . ASP A 1 86 ? -4.162 0.501 -21.564 1.00 84.50 86 ASP A CA 1
ATOM 718 C C . ASP A 1 86 ? -2.959 0.504 -20.606 1.00 84.50 86 ASP A C 1
ATOM 720 O O . ASP A 1 86 ? -1.875 0.966 -20.966 1.00 84.50 86 ASP A O 1
ATOM 724 N N . LEU A 1 87 ? -3.127 -0.024 -19.388 1.00 83.12 87 LEU A N 1
ATOM 725 C CA . LEU A 1 87 ? -2.067 -0.114 -18.379 1.00 83.12 87 LEU A CA 1
ATOM 726 C C . LEU A 1 87 ? -0.963 -1.089 -18.795 1.00 83.12 87 LEU A C 1
ATOM 728 O O . LEU A 1 87 ? 0.216 -0.782 -18.612 1.00 83.12 87 LEU A O 1
ATOM 732 N N . MET A 1 88 ? -1.340 -2.228 -19.378 1.00 79.62 88 MET A N 1
ATOM 733 C CA . MET A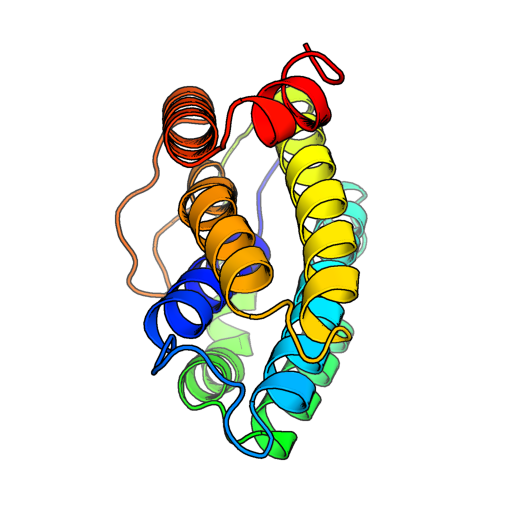 1 88 ? -0.396 -3.232 -19.873 1.00 79.62 88 MET A CA 1
ATOM 734 C C . MET A 1 88 ? 0.388 -2.735 -21.093 1.00 79.62 88 MET A C 1
ATOM 736 O O . MET A 1 88 ? 1.562 -3.060 -21.237 1.00 79.62 88 MET A O 1
ATOM 740 N N . ILE A 1 89 ? -0.219 -1.908 -21.950 1.00 77.06 89 ILE A N 1
ATOM 741 C CA . ILE A 1 89 ? 0.452 -1.324 -23.123 1.00 77.06 89 ILE A CA 1
ATOM 742 C C . ILE A 1 89 ? 1.361 -0.152 -22.729 1.00 77.06 89 ILE A C 1
ATOM 744 O O . ILE A 1 89 ? 2.429 0.029 -23.312 1.00 77.06 89 ILE A O 1
ATOM 748 N N . ALA A 1 90 ? 0.945 0.670 -21.762 1.00 65.31 90 ALA A N 1
ATOM 749 C CA . ALA A 1 90 ? 1.620 1.926 -21.443 1.00 65.31 90 ALA A CA 1
ATOM 750 C C . ALA A 1 90 ? 2.979 1.773 -20.739 1.00 65.31 90 ALA A C 1
ATOM 752 O O . ALA A 1 90 ? 3.674 2.786 -20.653 1.00 65.31 90 ALA A O 1
ATOM 753 N N . TYR A 1 91 ? 3.323 0.574 -20.234 1.00 61.22 91 TYR A N 1
ATOM 754 C CA . TYR A 1 91 ? 4.584 0.210 -19.553 1.00 61.22 91 TYR A CA 1
ATOM 755 C C . TYR A 1 91 ? 5.309 1.428 -18.946 1.00 61.22 91 TYR A C 1
ATOM 757 O O . TYR A 1 91 ? 6.278 1.930 -19.523 1.00 61.22 91 TYR A O 1
ATOM 765 N N . PRO A 1 92 ? 4.796 2.000 -17.840 1.00 58.22 92 PRO A N 1
ATOM 766 C CA . PRO A 1 92 ? 5.275 3.282 -17.336 1.00 58.22 92 PRO A CA 1
ATOM 767 C C . PRO A 1 92 ? 6.671 3.143 -16.720 1.00 58.22 92 PRO A C 1
ATOM 769 O O . PRO A 1 92 ? 6.812 3.090 -15.508 1.00 58.22 92 PRO A O 1
ATOM 772 N N . SER A 1 93 ? 7.725 3.134 -17.533 1.00 56.75 93 SER A N 1
ATOM 773 C CA . SER A 1 93 ? 9.079 2.955 -17.027 1.00 56.75 93 SER A CA 1
ATOM 774 C C . SER A 1 93 ? 9.501 4.106 -16.116 1.00 56.75 93 SER A C 1
ATOM 776 O O . SER A 1 93 ? 9.252 5.295 -16.342 1.00 56.75 93 SER A O 1
ATOM 778 N N . THR A 1 94 ? 10.149 3.736 -15.025 1.00 61.88 94 THR A N 1
ATOM 779 C CA . THR A 1 94 ? 10.876 4.658 -14.175 1.00 61.88 94 THR A CA 1
ATOM 780 C C . THR A 1 94 ? 12.062 3.922 -13.633 1.00 61.88 94 THR A C 1
ATOM 782 O O . THR A 1 94 ? 11.911 2.940 -12.920 1.00 61.88 94 THR A O 1
ATOM 785 N N . GLU A 1 95 ? 13.245 4.415 -13.972 1.00 65.44 95 GLU A N 1
ATOM 786 C CA . GLU A 1 95 ? 14.462 3.890 -13.394 1.00 65.44 95 GLU A CA 1
ATOM 787 C C . GLU A 1 95 ? 14.509 4.251 -11.907 1.00 65.44 95 GLU A C 1
ATOM 789 O O . GLU A 1 95 ? 14.546 5.428 -11.528 1.00 65.44 95 GLU A O 1
ATOM 794 N N . CYS A 1 96 ? 14.519 3.223 -11.062 1.00 72.06 96 CYS A N 1
ATOM 795 C CA . CYS A 1 96 ? 14.905 3.342 -9.663 1.00 72.06 96 CYS A CA 1
ATOM 796 C C . CYS A 1 96 ? 16.085 2.435 -9.344 1.00 72.06 96 CYS A C 1
ATOM 798 O O . CYS A 1 96 ? 16.321 1.409 -9.991 1.00 72.06 96 CYS A O 1
ATOM 800 N N . LYS A 1 97 ? 16.834 2.837 -8.316 1.00 83.44 97 LYS A N 1
ATOM 801 C CA . LYS A 1 97 ? 17.884 2.009 -7.739 1.00 83.44 97 LYS A CA 1
ATOM 802 C C . LYS A 1 97 ? 17.232 0.838 -7.019 1.00 83.44 97 LYS A C 1
ATOM 804 O O . LYS A 1 97 ? 16.328 1.039 -6.213 1.00 83.44 97 LYS A O 1
ATOM 809 N N . LYS A 1 98 ? 17.743 -0.366 -7.275 1.00 84.12 98 LYS A N 1
ATOM 810 C CA . LYS A 1 98 ? 17.264 -1.596 -6.640 1.00 84.12 98 LYS A CA 1
ATOM 811 C C . LYS A 1 98 ? 17.231 -1.482 -5.110 1.00 84.12 98 LYS A C 1
ATOM 813 O O . LYS A 1 98 ? 16.237 -1.843 -4.505 1.00 84.12 98 LYS A O 1
ATOM 818 N N . GLU A 1 99 ? 18.276 -0.913 -4.511 1.00 87.81 99 GLU A N 1
ATOM 819 C CA . GLU A 1 99 ? 18.370 -0.718 -3.057 1.00 87.81 99 GLU A CA 1
ATOM 820 C C . GLU A 1 99 ? 17.219 0.129 -2.491 1.00 87.81 99 GLU A C 1
ATOM 822 O O . GLU A 1 99 ? 16.664 -0.205 -1.448 1.00 87.81 99 GLU A O 1
ATOM 827 N N . ASP A 1 100 ? 16.821 1.197 -3.191 1.00 89.12 100 ASP A N 1
ATOM 828 C CA . ASP A 1 100 ? 15.704 2.045 -2.766 1.00 89.12 100 ASP A CA 1
ATOM 829 C C . ASP A 1 100 ? 14.368 1.297 -2.869 1.00 89.12 100 ASP A C 1
ATOM 831 O O . ASP A 1 100 ? 13.512 1.408 -1.987 1.00 89.12 100 ASP A O 1
ATOM 835 N N . THR A 1 101 ? 14.192 0.527 -3.946 1.00 88.25 101 THR A N 1
ATOM 836 C CA . THR A 1 101 ? 13.014 -0.318 -4.169 1.00 88.25 101 THR A CA 1
ATOM 837 C C . THR A 1 101 ? 12.889 -1.391 -3.092 1.00 88.25 101 THR A C 1
ATOM 839 O O . THR A 1 101 ? 11.833 -1.492 -2.468 1.00 88.25 101 THR A O 1
ATOM 842 N N . ASP A 1 102 ? 13.962 -2.140 -2.830 1.00 89.12 102 ASP A N 1
ATOM 843 C CA . ASP A 1 102 ? 14.009 -3.189 -1.807 1.00 89.12 102 ASP A CA 1
ATOM 844 C C . ASP A 1 102 ? 13.666 -2.597 -0.432 1.00 89.12 102 ASP A C 1
ATOM 846 O O . ASP A 1 102 ? 12.762 -3.073 0.254 1.00 89.12 102 ASP A O 1
ATOM 850 N N . LYS A 1 103 ? 14.284 -1.463 -0.086 1.00 89.62 103 LYS A N 1
ATOM 851 C CA . LYS A 1 103 ? 14.050 -0.758 1.177 1.00 89.62 103 LYS A CA 1
ATOM 852 C C . LYS A 1 103 ? 12.596 -0.336 1.382 1.00 89.62 103 LYS A C 1
ATOM 854 O O . LYS A 1 103 ? 12.034 -0.548 2.458 1.00 89.62 103 LYS A O 1
ATOM 859 N N . ILE A 1 104 ? 11.972 0.290 0.384 1.00 92.12 104 ILE A N 1
ATOM 860 C CA . ILE A 1 104 ? 10.571 0.712 0.510 1.00 92.12 104 ILE A CA 1
ATOM 861 C C . ILE A 1 104 ? 9.638 -0.503 0.517 1.00 92.12 104 ILE A C 1
ATOM 863 O O . ILE A 1 104 ? 8.668 -0.504 1.274 1.00 92.12 104 ILE A O 1
ATOM 867 N N . ASN A 1 105 ? 9.914 -1.534 -0.283 1.00 92.56 105 ASN A N 1
ATOM 868 C CA . ASN A 1 105 ? 9.104 -2.751 -0.302 1.00 92.56 105 ASN A CA 1
ATOM 869 C C . ASN A 1 105 ? 9.147 -3.476 1.045 1.00 92.56 105 ASN A C 1
ATOM 871 O O . ASN A 1 105 ? 8.103 -3.908 1.530 1.00 92.56 105 ASN A O 1
ATOM 875 N N . ASP A 1 106 ? 10.309 -3.545 1.691 1.00 92.75 106 ASP A N 1
ATOM 876 C CA . ASP A 1 106 ? 10.446 -4.119 3.030 1.00 92.75 106 ASP A CA 1
ATOM 877 C C . ASP A 1 106 ? 9.680 -3.311 4.078 1.00 92.75 106 ASP A C 1
ATOM 879 O O . ASP A 1 106 ? 8.931 -3.878 4.881 1.00 92.75 106 ASP A O 1
ATOM 883 N N . LEU A 1 107 ? 9.764 -1.979 4.020 1.00 95.00 107 LEU A N 1
ATOM 884 C CA . LEU A 1 107 ? 8.965 -1.115 4.885 1.00 95.00 107 LEU A CA 1
ATOM 885 C C . LEU A 1 107 ? 7.457 -1.315 4.651 1.00 95.00 107 LEU A C 1
ATOM 887 O O . LEU A 1 107 ? 6.696 -1.460 5.609 1.00 95.00 107 LEU A O 1
ATOM 891 N N . LEU A 1 108 ? 7.016 -1.371 3.391 1.00 96.12 108 LEU A N 1
ATOM 892 C CA . LEU A 1 108 ? 5.620 -1.627 3.027 1.00 96.12 108 LEU A CA 1
ATOM 893 C C . LEU A 1 108 ? 5.144 -2.989 3.533 1.00 96.12 108 LEU A C 1
ATOM 895 O O . LEU A 1 108 ? 4.045 -3.066 4.075 1.00 96.12 108 LEU A O 1
ATOM 899 N N . ARG A 1 109 ? 5.956 -4.045 3.416 1.00 95.75 109 ARG A N 1
ATOM 900 C CA . ARG A 1 109 ? 5.638 -5.380 3.946 1.00 95.75 109 ARG A CA 1
ATOM 901 C C . ARG A 1 109 ? 5.431 -5.365 5.452 1.00 95.75 109 ARG A C 1
ATOM 903 O O . ARG A 1 109 ? 4.426 -5.888 5.933 1.00 95.75 109 ARG A O 1
ATOM 910 N N . ASN A 1 110 ? 6.352 -4.748 6.186 1.00 95.69 110 ASN A N 1
ATOM 911 C CA . ASN A 1 110 ? 6.269 -4.655 7.640 1.00 95.69 110 ASN A CA 1
ATOM 912 C C . ASN A 1 110 ? 5.012 -3.886 8.073 1.00 95.69 110 ASN A C 1
ATOM 914 O O . ASN A 1 110 ? 4.270 -4.344 8.944 1.00 95.69 110 ASN A O 1
ATOM 918 N N . LEU A 1 111 ? 4.720 -2.766 7.407 1.00 97.50 111 LEU A N 1
ATOM 919 C CA . LEU A 1 111 ? 3.514 -1.975 7.654 1.00 97.50 111 LEU A CA 1
ATOM 920 C C . LEU A 1 111 ? 2.235 -2.747 7.296 1.00 97.50 111 LEU A C 1
ATOM 922 O O . LEU A 1 111 ? 1.296 -2.746 8.084 1.00 97.50 111 LEU A O 1
ATOM 926 N N . LEU A 1 112 ? 2.188 -3.450 6.160 1.00 97.56 112 LEU A N 1
ATOM 927 C CA . LEU A 1 112 ? 1.044 -4.282 5.758 1.00 97.56 112 LEU A CA 1
ATOM 928 C C . LEU A 1 112 ? 0.784 -5.424 6.748 1.00 97.56 112 LEU A C 1
ATOM 930 O O . LEU A 1 112 ? -0.371 -5.703 7.073 1.00 97.56 112 LEU A O 1
ATOM 934 N N . SER A 1 113 ? 1.843 -6.053 7.260 1.00 96.69 113 SER A N 1
ATOM 935 C CA . SER A 1 113 ? 1.740 -7.092 8.287 1.00 96.69 113 SER A CA 1
ATOM 936 C C . SER A 1 113 ? 1.107 -6.545 9.570 1.00 96.69 113 SER A C 1
ATOM 938 O O . SER A 1 113 ? 0.138 -7.108 10.079 1.00 96.69 113 SER A O 1
ATOM 940 N N . ASP A 1 114 ? 1.594 -5.410 10.071 1.00 97.06 114 ASP A N 1
ATOM 941 C CA . ASP A 1 114 ? 1.031 -4.789 11.273 1.00 97.06 114 ASP A CA 1
ATOM 942 C C . ASP A 1 114 ? -0.378 -4.229 11.045 1.00 97.06 114 ASP A C 1
ATOM 944 O O . ASP A 1 114 ? -1.221 -4.263 11.944 1.00 97.06 114 ASP A O 1
ATOM 948 N N . LEU A 1 115 ? -0.665 -3.755 9.831 1.00 97.56 115 LEU A N 1
ATOM 949 C CA . LEU A 1 115 ? -1.992 -3.309 9.434 1.00 97.56 115 LEU A CA 1
ATOM 950 C C . LEU A 1 115 ? -2.989 -4.473 9.458 1.00 97.56 115 LEU A C 1
ATOM 952 O O . LEU A 1 115 ? -4.091 -4.312 9.976 1.00 97.56 115 LEU A O 1
ATOM 956 N N . SER A 1 116 ? -2.597 -5.648 8.961 1.00 97.00 116 SER A N 1
ATOM 957 C CA . SER A 1 116 ? -3.406 -6.871 9.029 1.00 97.00 116 SER A CA 1
ATOM 958 C C . SER A 1 116 ? -3.773 -7.220 10.476 1.00 97.00 116 SER A C 1
ATOM 960 O O . SER A 1 116 ? -4.946 -7.429 10.795 1.00 97.00 116 SER A O 1
ATOM 962 N N . ILE A 1 117 ? -2.794 -7.168 11.387 1.00 96.56 117 ILE A N 1
ATOM 963 C CA . ILE A 1 117 ? -3.015 -7.398 12.823 1.00 96.56 117 ILE A CA 1
ATOM 964 C C . ILE A 1 117 ? -3.998 -6.363 13.394 1.00 96.56 117 ILE A C 1
ATOM 966 O O . ILE A 1 117 ? -4.964 -6.728 14.067 1.00 96.56 117 ILE A O 1
ATOM 970 N N . ALA A 1 118 ? -3.792 -5.077 13.096 1.00 96.19 118 ALA A N 1
ATOM 971 C CA . ALA A 1 118 ? -4.636 -3.993 13.596 1.00 96.19 118 ALA A CA 1
ATOM 972 C C . ALA A 1 118 ? -6.084 -4.066 13.079 1.00 96.19 118 ALA A C 1
ATOM 974 O O . ALA A 1 118 ? -7.016 -3.721 13.802 1.00 96.19 118 ALA A O 1
ATOM 975 N N . VAL A 1 119 ? -6.302 -4.523 11.844 1.00 95.75 119 VAL A N 1
ATOM 976 C CA . VAL A 1 119 ? -7.647 -4.646 11.257 1.00 95.75 119 VAL A CA 1
ATOM 977 C C . VAL A 1 119 ? -8.456 -5.777 11.889 1.00 95.75 119 VAL A C 1
ATOM 979 O O . VAL A 1 119 ? -9.672 -5.638 12.048 1.00 95.75 119 VAL A O 1
ATOM 982 N N . ILE A 1 120 ? -7.798 -6.871 12.278 1.00 91.94 120 ILE A N 1
ATOM 983 C CA . ILE A 1 120 ? -8.441 -8.003 12.958 1.00 91.94 120 ILE A CA 1
ATOM 984 C C . ILE A 1 120 ? -8.858 -7.618 14.387 1.00 91.94 120 ILE A C 1
ATOM 986 O O . ILE A 1 120 ? -9.877 -8.104 14.889 1.00 91.94 120 ILE A O 1
ATOM 990 N N . ASP A 1 121 ? -8.127 -6.707 15.035 1.00 91.19 121 ASP A N 1
ATOM 991 C CA . ASP A 1 121 ? -8.494 -6.202 16.354 1.00 91.19 121 ASP A CA 1
ATOM 992 C C . ASP A 1 121 ? -9.731 -5.277 16.307 1.00 91.19 121 ASP A C 1
ATOM 994 O O . ASP A 1 121 ? -9.813 -4.286 15.572 1.00 91.19 121 ASP A O 1
ATOM 998 N N . LYS A 1 122 ? -10.710 -5.559 17.177 1.00 82.31 122 LYS A N 1
ATOM 999 C CA . LYS A 1 122 ? -11.930 -4.747 17.321 1.00 82.31 122 LYS A CA 1
ATOM 1000 C C . LYS A 1 122 ? -11.621 -3.316 17.769 1.00 82.31 122 LYS A C 1
ATOM 1002 O O . LYS A 1 122 ? -12.393 -2.414 17.441 1.00 82.31 122 LYS A O 1
ATOM 1007 N N . GLY A 1 123 ? -10.533 -3.112 18.514 1.00 88.50 123 GLY A N 1
ATOM 1008 C CA . GLY A 1 123 ? -10.049 -1.797 18.947 1.00 88.50 123 GLY A CA 1
ATOM 1009 C C . GLY A 1 123 ? -9.029 -1.155 18.002 1.00 88.50 123 GLY A C 1
ATOM 1010 O O . GLY A 1 123 ? -8.724 0.025 18.155 1.00 88.50 123 GLY A O 1
ATOM 1011 N N . GLY A 1 124 ? -8.538 -1.885 17.000 1.00 93.69 124 GLY A N 1
ATOM 1012 C CA . GLY A 1 124 ? -7.354 -1.505 16.231 1.00 93.69 124 GLY A CA 1
ATOM 1013 C C . GLY A 1 124 ? -7.579 -0.482 15.117 1.00 93.69 124 GLY A C 1
ATOM 1014 O O . GLY A 1 124 ? -6.657 -0.226 14.347 1.00 93.69 124 GLY A O 1
ATOM 1015 N N . LYS A 1 125 ? -8.765 0.138 15.012 1.00 95.38 125 LYS A N 1
ATOM 1016 C CA . LYS A 1 125 ? -9.083 1.085 13.926 1.00 95.38 125 LYS A CA 1
ATOM 1017 C C . LYS A 1 125 ? -8.116 2.263 13.879 1.00 95.38 125 LYS A C 1
ATOM 1019 O O . LYS A 1 125 ? -7.532 2.531 12.835 1.00 95.38 125 LYS A O 1
ATOM 1024 N N . ASP A 1 126 ? -7.900 2.940 15.002 1.00 94.69 126 ASP A N 1
ATOM 1025 C CA . ASP A 1 126 ? -7.011 4.107 15.035 1.00 94.69 126 ASP A CA 1
ATOM 1026 C C . ASP A 1 126 ? -5.568 3.732 14.655 1.00 94.69 126 ASP A C 1
ATOM 1028 O O . ASP A 1 126 ? -4.901 4.482 13.941 1.00 94.69 126 ASP A O 1
ATOM 1032 N N . GLN A 1 127 ? -5.110 2.543 15.063 1.00 95.38 127 GLN A N 1
ATOM 1033 C CA . GLN A 1 127 ? -3.800 2.019 14.682 1.00 95.38 127 GLN A CA 1
ATOM 1034 C C . GLN A 1 127 ? -3.736 1.679 13.187 1.00 95.38 127 GLN A C 1
ATOM 1036 O O . GLN A 1 127 ? -2.786 2.073 12.514 1.00 95.38 127 GLN A O 1
ATOM 1041 N N . ALA A 1 128 ? -4.755 1.010 12.643 1.00 97.00 128 ALA A N 1
ATOM 1042 C CA . ALA A 1 128 ? -4.833 0.668 11.226 1.00 97.00 128 ALA A CA 1
ATOM 1043 C C . ALA A 1 128 ? -4.751 1.925 10.343 1.00 97.00 128 ALA A C 1
ATOM 1045 O O . ALA A 1 128 ? -3.934 2.010 9.426 1.00 97.00 128 ALA A O 1
ATOM 1046 N N . TYR A 1 129 ? -5.530 2.957 10.667 1.00 96.25 129 TYR A N 1
ATOM 1047 C CA . TYR A 1 129 ? -5.504 4.214 9.919 1.00 96.25 129 TYR A CA 1
ATOM 1048 C C . TYR A 1 129 ? -4.219 5.020 10.134 1.00 96.25 129 TYR A C 1
ATOM 1050 O O . TYR A 1 129 ? -3.787 5.738 9.230 1.00 96.25 129 TYR A O 1
ATOM 1058 N N . ARG A 1 130 ? -3.549 4.882 11.282 1.00 95.88 130 ARG A N 1
ATOM 1059 C CA . ARG A 1 130 ? -2.204 5.440 11.474 1.00 95.88 130 ARG A CA 1
ATOM 1060 C C . ARG A 1 130 ? -1.189 4.786 10.542 1.00 95.88 130 ARG A C 1
ATOM 1062 O O . ARG A 1 130 ? -0.437 5.498 9.886 1.00 95.88 130 ARG A O 1
ATOM 1069 N N . ILE A 1 131 ? -1.223 3.462 10.416 1.00 97.75 131 ILE A N 1
ATOM 1070 C CA . ILE A 1 131 ? -0.359 2.727 9.486 1.00 97.75 131 ILE A CA 1
ATOM 1071 C C . ILE A 1 131 ? -0.639 3.144 8.032 1.00 97.75 131 ILE A C 1
ATOM 1073 O O . ILE A 1 131 ? 0.298 3.450 7.298 1.00 97.75 131 ILE A O 1
ATOM 1077 N N . LEU A 1 132 ? -1.911 3.282 7.637 1.00 97.56 132 LEU A N 1
ATOM 1078 C CA . LEU A 1 132 ? -2.279 3.804 6.311 1.00 97.56 132 LEU A CA 1
ATOM 1079 C C . LEU A 1 132 ? -1.720 5.215 6.050 1.00 97.56 132 LEU A C 1
ATOM 1081 O O . LEU A 1 132 ? -1.306 5.514 4.930 1.00 97.56 132 LEU A O 1
ATOM 1085 N N . ASN A 1 133 ? -1.676 6.086 7.066 1.00 96.12 133 ASN A N 1
ATOM 1086 C CA . ASN A 1 133 ? -1.049 7.405 6.937 1.00 96.12 133 ASN A CA 1
ATOM 1087 C C . ASN A 1 133 ? 0.461 7.307 6.691 1.00 96.12 133 ASN A C 1
ATOM 1089 O O . ASN A 1 133 ? 0.963 8.007 5.815 1.00 96.12 133 ASN A O 1
ATOM 1093 N N . VAL A 1 134 ? 1.163 6.415 7.393 1.00 97.00 134 VAL A N 1
ATOM 1094 C CA . VAL A 1 134 ? 2.600 6.176 7.176 1.00 97.00 134 VAL A CA 1
ATOM 1095 C C . VAL A 1 134 ? 2.870 5.670 5.755 1.00 97.00 134 VAL A C 1
ATOM 1097 O O . VAL A 1 134 ? 3.795 6.142 5.097 1.00 97.00 134 VAL A O 1
ATOM 1100 N N . MET A 1 135 ? 2.035 4.764 5.241 1.00 96.75 135 MET A N 1
ATOM 1101 C CA . MET A 1 135 ? 2.210 4.179 3.906 1.00 96.75 135 MET A CA 1
ATOM 1102 C C . MET A 1 135 ? 1.881 5.133 2.744 1.00 96.75 135 MET A C 1
ATOM 1104 O O . MET A 1 135 ? 2.322 4.895 1.623 1.00 96.75 135 MET A O 1
ATOM 1108 N N .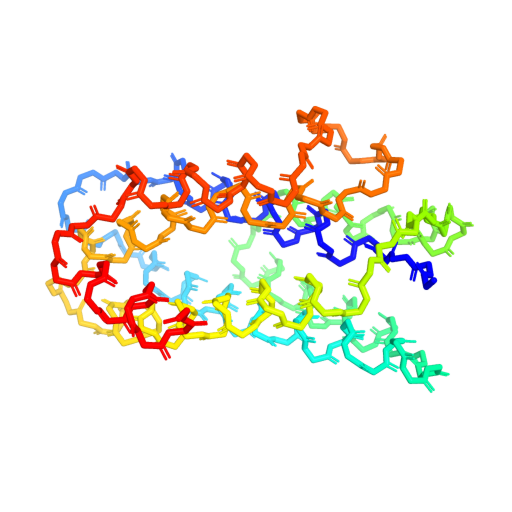 HIS A 1 136 ? 1.114 6.202 2.983 1.00 92.88 136 HIS A N 1
ATOM 1109 C CA . HIS A 1 136 ? 0.450 7.034 1.961 1.00 92.88 136 HIS A CA 1
ATOM 1110 C C . HIS A 1 136 ? 1.341 7.489 0.794 1.00 92.88 136 HIS A C 1
ATOM 1112 O O . HIS A 1 136 ? 0.884 7.549 -0.348 1.00 92.88 136 HIS A O 1
ATOM 1118 N N . ASN A 1 137 ? 2.594 7.846 1.074 1.00 91.94 137 ASN A N 1
ATOM 1119 C CA . ASN A 1 137 ? 3.521 8.374 0.072 1.00 91.94 137 ASN A CA 1
ATOM 1120 C C . ASN A 1 137 ? 4.597 7.370 -0.362 1.00 91.94 137 ASN A C 1
ATOM 1122 O O . ASN A 1 137 ? 5.276 7.632 -1.350 1.00 91.94 137 ASN A O 1
ATOM 1126 N N . LEU A 1 138 ? 4.736 6.223 0.311 1.00 93.69 138 LEU A N 1
ATOM 1127 C CA . LEU A 1 138 ? 5.797 5.258 0.010 1.00 93.69 138 LEU A CA 1
ATOM 1128 C C . LEU A 1 138 ? 5.735 4.754 -1.445 1.00 93.69 138 LEU A C 1
ATOM 1130 O O . LEU A 1 138 ? 6.750 4.848 -2.135 1.00 93.69 138 LEU A O 1
ATOM 1134 N N . PRO A 1 139 ? 4.570 4.337 -1.990 1.00 91.62 139 PRO A N 1
ATOM 1135 C CA . PRO A 1 139 ? 4.500 3.905 -3.388 1.00 91.62 139 PRO A CA 1
ATOM 1136 C C . PRO A 1 139 ? 4.788 5.031 -4.392 1.00 91.62 139 PRO A C 1
ATOM 1138 O O . PRO A 1 139 ? 5.231 4.762 -5.506 1.00 91.62 139 PRO A O 1
ATOM 1141 N N . LYS A 1 140 ? 4.580 6.301 -4.007 1.00 89.19 140 LYS A N 1
ATOM 1142 C CA . LYS A 1 140 ? 4.751 7.464 -4.897 1.00 89.19 140 LYS A CA 1
ATOM 1143 C C . LYS A 1 140 ? 6.194 7.724 -5.301 1.00 89.19 140 LYS A C 1
ATOM 1145 O O . LYS A 1 140 ? 6.420 8.361 -6.329 1.00 89.19 140 LYS A O 1
ATOM 1150 N N . ALA A 1 141 ? 7.153 7.217 -4.527 1.00 88.88 141 ALA A N 1
ATOM 1151 C CA . ALA A 1 141 ? 8.570 7.271 -4.877 1.00 88.88 141 ALA A CA 1
ATOM 1152 C C . ALA A 1 141 ? 8.870 6.576 -6.221 1.00 88.88 141 ALA A C 1
ATOM 1154 O O . ALA A 1 141 ? 9.808 6.942 -6.939 1.00 88.88 141 ALA A O 1
ATOM 1155 N N . PHE A 1 142 ? 8.027 5.604 -6.577 1.00 87.06 142 PHE A N 1
ATOM 1156 C CA . PHE A 1 142 ? 8.172 4.733 -7.739 1.00 87.06 142 PHE A CA 1
ATOM 1157 C C . PHE A 1 142 ? 7.095 4.959 -8.795 1.00 87.06 142 PHE A C 1
ATOM 1159 O O . PHE A 1 142 ? 6.942 4.149 -9.706 1.00 87.06 142 PHE A O 1
ATOM 1166 N N . TYR A 1 143 ? 6.336 6.052 -8.694 1.00 81.50 143 TYR A N 1
ATOM 1167 C CA . TYR A 1 143 ? 5.395 6.398 -9.748 1.00 81.50 143 TYR A CA 1
ATOM 1168 C C . TYR A 1 143 ? 6.168 6.683 -11.032 1.00 81.50 143 TYR A C 1
ATOM 1170 O O . TYR A 1 143 ? 6.965 7.619 -11.085 1.00 81.50 143 TYR A O 1
ATOM 1178 N N . GLY A 1 144 ? 5.897 5.887 -12.067 1.00 68.00 144 GLY A N 1
ATOM 1179 C CA . GLY A 1 144 ? 6.254 6.240 -13.432 1.00 68.00 144 GLY A CA 1
ATOM 1180 C C . GLY A 1 144 ? 5.402 7.368 -13.994 1.00 68.00 144 GLY A C 1
ATOM 1181 O O . GLY A 1 144 ? 4.941 8.249 -13.264 1.00 68.00 144 GLY A O 1
ATOM 1182 N N . LYS A 1 145 ? 5.166 7.347 -15.307 1.00 66.38 145 LYS A N 1
ATOM 1183 C CA . LYS A 1 145 ? 4.227 8.278 -15.938 1.00 66.38 145 LYS A CA 1
ATOM 1184 C C . LYS A 1 145 ? 2.869 8.190 -15.233 1.00 66.38 145 LYS A C 1
ATOM 1186 O O . LYS A 1 145 ? 2.348 7.097 -15.026 1.00 66.38 145 LYS A O 1
ATOM 1191 N N . ASP A 1 146 ? 2.312 9.337 -14.856 1.00 68.44 146 ASP A N 1
ATOM 1192 C CA . ASP A 1 146 ? 1.003 9.388 -14.212 1.00 68.44 146 ASP A CA 1
ATOM 1193 C C . ASP A 1 146 ? -0.104 9.049 -15.218 1.00 68.44 146 ASP A C 1
ATOM 1195 O O . ASP A 1 146 ? -0.496 9.869 -16.046 1.00 68.44 146 ASP A O 1
ATOM 1199 N N . ILE A 1 147 ? -0.555 7.797 -15.168 1.00 67.38 147 ILE A N 1
ATOM 1200 C CA . ILE A 1 147 ? -1.574 7.227 -16.059 1.00 67.38 147 ILE A CA 1
ATOM 1201 C C . ILE A 1 147 ? -2.937 7.066 -15.374 1.00 67.38 147 ILE A C 1
ATOM 1203 O O . ILE A 1 147 ? -3.946 6.898 -16.056 1.00 67.38 147 ILE A O 1
ATOM 1207 N N . LEU A 1 148 ? -2.994 7.147 -14.039 1.00 70.81 148 LEU A N 1
ATOM 1208 C CA . LEU A 1 148 ? -4.232 6.994 -13.263 1.00 70.81 148 LEU A CA 1
ATOM 1209 C C . LEU A 1 148 ? -4.764 8.317 -12.680 1.00 70.81 148 LEU A C 1
ATOM 1211 O O . LEU A 1 148 ? -5.910 8.342 -12.218 1.00 70.81 148 LEU A O 1
ATOM 1215 N N . GLY A 1 149 ? -4.004 9.415 -12.782 1.00 62.75 149 GLY A N 1
ATOM 1216 C CA . GLY A 1 149 ? -4.410 10.765 -12.379 1.00 62.75 149 GLY A CA 1
ATOM 1217 C C . GLY A 1 149 ? -4.098 11.072 -10.913 1.00 62.75 149 GLY A C 1
ATOM 1218 O O . GLY A 1 149 ? -5.003 11.372 -10.134 1.00 62.75 149 GLY A O 1
ATOM 1219 N N . GLY A 1 150 ? -2.827 10.970 -10.530 1.00 59.62 150 GLY A N 1
ATOM 1220 C CA . GLY A 1 150 ? -2.314 11.171 -9.179 1.00 59.62 150 GLY A CA 1
ATOM 1221 C C . GLY A 1 150 ? -1.573 12.496 -8.950 1.00 59.62 150 GLY A C 1
ATOM 1222 O O . GLY A 1 150 ? -1.378 13.331 -9.825 1.00 59.62 150 GLY A O 1
ATOM 1223 N N . THR A 1 151 ? -1.133 12.699 -7.706 1.00 59.88 151 THR A N 1
ATOM 1224 C CA . THR A 1 151 ? -0.112 13.713 -7.397 1.00 59.88 151 THR A CA 1
ATOM 1225 C C . THR A 1 151 ? 1.221 13.284 -8.006 1.00 59.88 151 THR A C 1
ATOM 1227 O O . THR A 1 151 ? 1.521 12.090 -7.982 1.00 59.88 151 THR A O 1
ATOM 1230 N N . GLY A 1 152 ? 2.024 14.237 -8.489 1.00 67.56 152 GLY A N 1
ATOM 1231 C CA . GLY A 1 152 ? 3.322 13.961 -9.110 1.00 67.56 152 GLY A CA 1
ATOM 1232 C C . GLY A 1 152 ? 4.254 13.083 -8.264 1.00 67.56 152 GLY A C 1
ATOM 1233 O O . GLY A 1 152 ? 4.116 12.998 -7.040 1.00 67.56 152 GLY A O 1
ATOM 1234 N N . ARG A 1 153 ? 5.199 12.423 -8.945 1.00 75.62 153 ARG A N 1
ATOM 1235 C CA . ARG A 1 153 ? 6.253 11.612 -8.324 1.00 75.62 153 ARG A CA 1
ATOM 1236 C C . ARG A 1 153 ? 7.011 12.438 -7.282 1.00 75.62 153 ARG A C 1
ATOM 1238 O O . ARG A 1 153 ? 7.312 13.606 -7.516 1.00 75.62 153 ARG A O 1
ATOM 1245 N N . ILE A 1 154 ? 7.345 11.796 -6.169 1.00 87.06 154 ILE A N 1
ATOM 1246 C CA . ILE A 1 154 ? 8.261 12.330 -5.156 1.00 87.06 154 ILE A CA 1
ATOM 1247 C C . ILE A 1 154 ? 9.537 11.490 -5.136 1.00 87.06 154 ILE A C 1
ATOM 1249 O O . ILE A 1 154 ? 9.580 10.385 -5.676 1.00 87.06 154 ILE A O 1
ATOM 1253 N N . THR A 1 155 ? 10.588 11.997 -4.520 1.00 88.94 155 THR A N 1
ATOM 1254 C CA . THR A 1 155 ? 11.813 11.237 -4.281 1.00 88.94 155 THR A CA 1
ATOM 1255 C C . THR A 1 155 ? 11.610 10.193 -3.179 1.00 88.94 155 THR A C 1
ATOM 1257 O O . THR A 1 155 ? 10.719 10.303 -2.334 1.00 88.94 155 THR A O 1
ATOM 1260 N N . VAL A 1 156 ? 12.474 9.176 -3.158 1.00 90.31 156 VAL A N 1
ATOM 1261 C CA . VAL A 1 156 ? 12.517 8.169 -2.081 1.00 90.31 156 VAL A CA 1
ATOM 1262 C C . VAL A 1 156 ? 12.742 8.842 -0.724 1.00 90.31 156 VAL A C 1
ATOM 1264 O O . VAL A 1 156 ? 12.079 8.497 0.250 1.00 90.31 156 VAL A O 1
ATOM 1267 N N . GLN A 1 157 ? 13.622 9.847 -0.675 1.00 91.50 157 GLN A N 1
ATOM 1268 C CA . GLN A 1 157 ? 13.903 10.606 0.541 1.00 91.50 157 GLN A CA 1
ATOM 1269 C C . GLN A 1 157 ? 12.654 11.335 1.055 1.00 91.50 157 GLN A C 1
ATOM 1271 O O . GLN A 1 157 ? 12.293 11.166 2.215 1.00 91.50 157 GLN A O 1
ATOM 1276 N N . GLU A 1 158 ? 11.940 12.065 0.194 1.00 92.94 158 GLU A N 1
ATOM 1277 C CA . GLU A 1 158 ? 10.689 12.743 0.572 1.00 92.94 158 GLU A CA 1
ATOM 1278 C C . GLU A 1 158 ? 9.618 11.751 1.054 1.00 92.94 158 GLU A C 1
ATOM 1280 O O . GLU A 1 158 ? 8.879 12.031 2.001 1.00 92.94 158 GLU A O 1
ATOM 1285 N N . ALA A 1 159 ? 9.533 10.572 0.428 1.00 93.25 159 ALA A N 1
ATOM 1286 C CA . ALA A 1 159 ? 8.602 9.526 0.839 1.00 93.25 159 ALA A CA 1
ATOM 1287 C C . ALA A 1 159 ? 8.921 8.996 2.248 1.00 93.25 159 ALA A C 1
ATOM 1289 O O . ALA A 1 159 ? 8.014 8.862 3.076 1.00 93.25 159 ALA A O 1
ATOM 1290 N N . LEU A 1 160 ? 10.200 8.732 2.532 1.00 93.50 160 LEU A N 1
ATOM 1291 C CA . LEU A 1 160 ? 10.680 8.266 3.836 1.00 93.50 160 LEU A CA 1
ATOM 1292 C C . LEU A 1 160 ? 10.534 9.337 4.923 1.00 93.50 160 LEU A C 1
ATOM 1294 O O . LEU A 1 160 ? 10.107 9.029 6.036 1.00 93.50 160 LEU A O 1
ATOM 1298 N N . GLU A 1 161 ? 10.830 10.598 4.608 1.00 93.94 161 GLU A N 1
ATOM 1299 C CA . GLU A 1 161 ? 10.640 11.728 5.522 1.00 93.94 161 GLU A CA 1
ATOM 1300 C C . GLU A 1 161 ? 9.169 11.886 5.905 1.00 93.94 161 GLU A C 1
ATOM 1302 O O . GLU A 1 161 ? 8.842 11.977 7.090 1.00 93.94 161 GLU A O 1
ATOM 1307 N N . TYR A 1 162 ? 8.264 11.836 4.925 1.00 94.31 162 TYR A N 1
ATOM 1308 C CA . TYR A 1 162 ? 6.828 11.889 5.187 1.00 94.31 162 TYR A CA 1
ATOM 1309 C C . TYR A 1 162 ? 6.358 10.725 6.068 1.00 94.31 162 TYR A C 1
ATOM 1311 O O . TYR A 1 162 ? 5.586 10.928 7.012 1.00 94.31 162 TYR A O 1
ATOM 1319 N N . ALA A 1 163 ? 6.825 9.507 5.775 1.00 95.00 163 ALA A N 1
ATOM 1320 C CA . ALA A 1 163 ? 6.509 8.328 6.571 1.00 95.00 163 ALA A CA 1
ATOM 1321 C C . ALA A 1 163 ? 6.980 8.510 8.021 1.00 95.00 163 ALA A C 1
ATOM 1323 O O . ALA A 1 163 ? 6.181 8.350 8.942 1.00 95.00 163 ALA A O 1
ATOM 1324 N N . SER A 1 164 ? 8.226 8.948 8.226 1.00 94.06 164 SER A N 1
ATOM 1325 C CA . SER A 1 164 ? 8.791 9.220 9.553 1.00 94.06 164 SER A CA 1
ATOM 1326 C C . SER A 1 164 ? 8.010 10.296 10.316 1.00 94.06 164 SER A C 1
ATOM 1328 O O . SER A 1 164 ? 7.704 10.120 11.495 1.00 94.06 164 SER A O 1
ATOM 1330 N N . LEU A 1 165 ? 7.603 11.390 9.666 1.00 94.44 165 LEU A N 1
ATOM 1331 C CA . LEU A 1 165 ? 6.766 12.422 10.296 1.00 94.44 165 LEU A CA 1
ATOM 1332 C C . LEU A 1 165 ? 5.382 11.902 10.716 1.00 94.44 165 LEU A C 1
ATOM 1334 O O . LEU A 1 165 ? 4.779 12.446 11.639 1.00 94.44 165 LEU A O 1
ATOM 1338 N N . SER A 1 166 ? 4.896 10.845 10.065 1.00 94.00 166 SER A N 1
ATOM 1339 C CA . SER A 1 166 ? 3.602 10.216 10.347 1.00 94.00 166 SER A CA 1
ATOM 1340 C C . SER A 1 166 ? 3.678 9.104 11.407 1.00 94.00 166 SER A C 1
ATOM 1342 O O . SER A 1 166 ? 2.642 8.589 11.833 1.00 94.00 166 SER A O 1
ATOM 1344 N N . MET A 1 167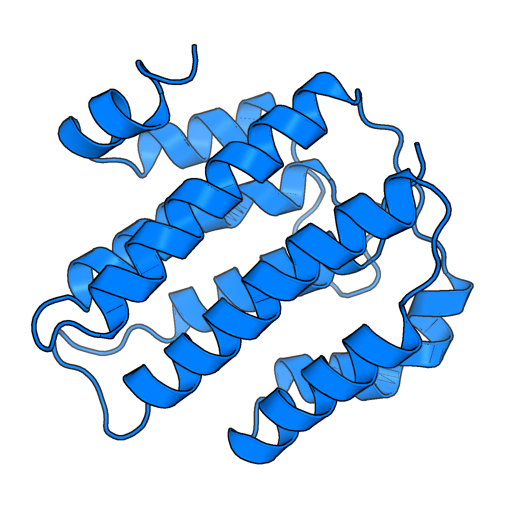 ? 4.884 8.721 11.838 1.00 95.06 167 MET A N 1
ATOM 1345 C CA . MET A 1 167 ? 5.128 7.671 12.830 1.00 95.06 167 MET A CA 1
ATOM 1346 C C . MET A 1 167 ? 5.138 8.217 14.265 1.00 95.06 167 MET A C 1
ATOM 1348 O O . MET A 1 167 ? 5.608 9.325 14.531 1.00 95.06 167 MET A O 1
ATOM 1352 N N . THR A 1 168 ? 4.681 7.400 15.220 1.00 94.38 168 THR A N 1
ATOM 1353 C CA . THR A 1 168 ? 4.953 7.634 16.650 1.00 94.38 168 THR A CA 1
ATOM 1354 C C . THR A 1 168 ? 6.406 7.304 16.995 1.00 94.38 168 THR A C 1
ATOM 1356 O O . THR A 1 168 ? 7.070 6.639 16.196 1.00 94.38 168 THR A O 1
ATOM 1359 N N . PRO A 1 169 ? 6.913 7.716 18.173 1.00 93.62 169 PRO A N 1
ATOM 1360 C CA . PRO A 1 169 ? 8.232 7.288 18.639 1.00 93.62 169 PRO A CA 1
ATOM 1361 C C . PRO A 1 169 ? 8.427 5.765 18.592 1.00 93.62 169 PRO A C 1
ATOM 1363 O O . PRO A 1 169 ? 9.428 5.302 18.060 1.00 93.62 169 PRO A O 1
ATOM 1366 N N . GLU A 1 170 ? 7.433 4.986 19.023 1.00 92.81 170 GLU A N 1
ATOM 1367 C CA . GLU A 1 170 ? 7.497 3.516 19.035 1.00 92.81 170 GLU A CA 1
ATOM 1368 C C . GLU A 1 170 ? 7.540 2.931 17.616 1.00 92.81 170 GLU A C 1
ATOM 1370 O O . GLU A 1 170 ? 8.220 1.944 17.352 1.00 92.81 170 GLU A O 1
ATOM 1375 N N . MET A 1 171 ? 6.823 3.546 16.669 1.00 94.12 171 MET A N 1
ATOM 1376 C CA . MET A 1 171 ? 6.882 3.141 15.262 1.00 94.12 171 MET A CA 1
ATOM 1377 C C . MET A 1 171 ? 8.240 3.480 14.636 1.00 94.12 171 MET A C 1
ATOM 1379 O O . MET A 1 171 ? 8.738 2.699 13.830 1.00 94.12 171 MET A O 1
ATOM 1383 N N . LYS A 1 172 ? 8.856 4.612 14.997 1.00 92.62 172 LYS A N 1
ATOM 1384 C CA . LYS A 1 172 ? 10.200 4.970 14.513 1.00 92.62 172 LYS A CA 1
ATOM 1385 C C . LYS A 1 172 ? 11.245 3.976 15.002 1.00 92.62 172 LYS A C 1
ATOM 1387 O O . LYS A 1 172 ? 11.998 3.465 14.181 1.00 92.62 172 LYS A O 1
ATOM 1392 N N . GLU A 1 173 ? 11.208 3.631 16.285 1.00 91.00 173 GLU A N 1
ATOM 1393 C CA . GLU A 1 173 ? 12.077 2.596 16.852 1.00 91.00 173 GLU A CA 1
ATOM 1394 C C . GLU A 1 173 ? 11.878 1.256 16.126 1.00 91.00 173 GLU A C 1
ATOM 1396 O O . GLU A 1 173 ? 12.834 0.588 15.738 1.00 91.00 173 GLU A O 1
ATOM 1401 N N . LYS A 1 174 ? 10.619 0.889 15.850 1.00 91.62 174 LYS A N 1
ATOM 1402 C CA . LYS A 1 174 ? 10.295 -0.372 15.176 1.00 91.62 174 LYS A CA 1
ATOM 1403 C C . LYS A 1 174 ? 10.697 -0.426 13.701 1.00 91.62 174 LYS A C 1
ATOM 1405 O O . LYS A 1 174 ? 11.076 -1.507 13.258 1.00 91.62 174 LYS A O 1
ATOM 1410 N N . TYR A 1 175 ? 10.550 0.650 12.925 1.00 88.88 175 TYR A N 1
ATOM 1411 C CA . TYR A 1 175 ? 10.686 0.601 11.455 1.00 88.88 175 TYR A CA 1
ATOM 1412 C C . TYR A 1 175 ? 11.839 1.415 10.876 1.00 88.88 175 TYR A C 1
ATOM 1414 O O . TYR A 1 175 ? 12.208 1.191 9.729 1.00 88.88 175 TYR A O 1
ATOM 1422 N N . ILE A 1 176 ? 12.349 2.408 11.598 1.00 79.81 176 ILE A N 1
ATOM 1423 C CA . ILE A 1 176 ? 13.452 3.248 11.128 1.00 79.81 176 ILE A CA 1
ATOM 1424 C C . ILE A 1 176 ? 14.735 2.764 11.792 1.00 79.81 176 ILE A C 1
ATOM 1426 O O . ILE A 1 176 ? 15.642 2.336 11.094 1.00 79.81 176 ILE A O 1
ATOM 1430 N N . ASP A 1 177 ? 14.780 2.679 13.118 1.00 68.12 177 ASP A N 1
ATOM 1431 C CA . ASP A 1 177 ? 16.018 2.307 13.824 1.00 68.12 177 ASP A CA 1
ATOM 1432 C C . ASP A 1 177 ? 16.389 0.818 13.652 1.00 68.12 177 ASP A C 1
ATOM 1434 O O . ASP A 1 177 ? 17.521 0.411 13.889 1.00 68.12 177 ASP A O 1
ATOM 1438 N N . SER A 1 178 ? 15.440 -0.010 13.208 1.00 57.22 178 SER A N 1
ATOM 1439 C CA . SER A 1 178 ? 15.658 -1.418 12.849 1.00 57.22 178 SER A CA 1
ATOM 1440 C C . SER A 1 178 ? 16.088 -1.635 11.394 1.00 57.22 178 SER A C 1
ATOM 1442 O O . 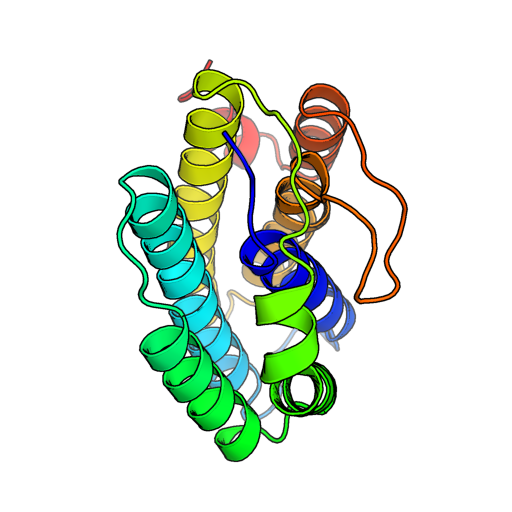SER A 1 178 ? 16.483 -2.742 11.028 1.00 57.22 178 SER A O 1
ATOM 1444 N N . THR A 1 179 ? 15.946 -0.609 10.550 1.00 53.38 179 THR A N 1
ATOM 1445 C CA . THR A 1 179 ? 16.089 -0.688 9.085 1.00 53.38 179 THR A CA 1
ATOM 1446 C C . THR A 1 179 ? 17.211 0.231 8.565 1.00 53.38 179 THR A C 1
ATOM 1448 O O . THR A 1 179 ? 17.550 0.168 7.382 1.00 53.38 179 THR A O 1
ATOM 1451 N N . PHE A 1 180 ? 17.798 1.071 9.428 1.00 49.75 180 PHE A N 1
ATOM 1452 C CA . PHE A 1 180 ? 18.856 2.040 9.118 1.00 49.75 180 PHE A CA 1
ATOM 1453 C C . PHE A 1 180 ? 20.055 1.903 10.059 1.00 49.75 180 PHE A C 1
ATOM 1455 O O . PHE A 1 180 ? 19.837 1.752 11.279 1.00 49.75 180 PHE A O 1
#

Secondary structure (DSSP, 8-state):
----THHHHHHHHHHHHHHT--SSSPPTTHHHHHHHHHHHHHHHHHHHHHHHTT---HHHHHHHHHHHHHHHT-HHHHHHHHTHHHHHHH-------HHHHHHHHHHHHHHHHHHHHHHHSTTTHHHHHHHHHHHTTGGGGG--S--S--SPP--HHHHHHHHHHHS-HHHHHHHTTTT-